Protein AF-A0A266Q891-F1 (afdb_monomer_lite)

Radius of g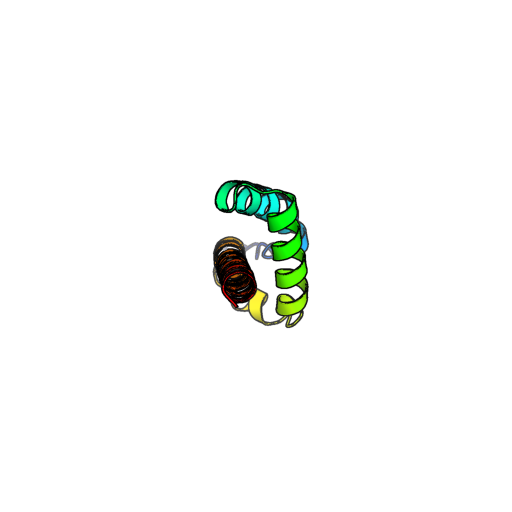yration: 15.73 Å; chains: 1; bounding box: 31×16×64 Å

pLDDT: mean 86.69, std 15.63, range [44.28, 98.56]

Foldseek 3Di:
DDPPPPPPPADDLVNCLVVQLVVVCVVVVHSVLSVVLSVVLVVVCPVVVPCVVDPHNNVVSNVSSVVSSVVVVVVVVVVVVD

Organism: NCBI:txid39650

Structure (mmCIF, N/CA/C/O backbone):
data_AF-A0A266Q891-F1
#
_entry.id   AF-A0A266Q891-F1
#
loop_
_atom_site.group_PDB
_atom_site.id
_atom_site.type_symbol
_atom_site.label_atom_id
_atom_site.label_alt_id
_atom_site.label_comp_id
_atom_site.label_asym_id
_atom_site.label_entity_id
_atom_site.label_seq_id
_atom_site.pdbx_PDB_ins_code
_atom_site.Cartn_x
_atom_site.Cartn_y
_atom_site.Cartn_z
_atom_site.occupancy
_atom_site.B_iso_or_equiv
_atom_site.auth_seq_id
_atom_site.auth_comp_id
_atom_site.auth_asym_id
_atom_site.auth_atom_id
_atom_site.pdbx_PDB_model_num
ATOM 1 N N . MET A 1 1 ? -16.894 -8.391 39.359 1.00 45.53 1 MET A N 1
ATOM 2 C CA . MET A 1 1 ? -16.355 -7.171 38.725 1.00 45.53 1 MET A CA 1
ATOM 3 C C . MET A 1 1 ? -16.436 -7.398 37.227 1.00 45.53 1 MET A C 1
ATOM 5 O O . MET A 1 1 ? -15.922 -8.410 36.780 1.00 45.53 1 MET A O 1
ATOM 9 N N . ARG A 1 2 ? -17.211 -6.587 36.493 1.00 45.06 2 ARG A N 1
ATOM 10 C CA . ARG A 1 2 ? -17.250 -6.643 35.025 1.00 45.06 2 ARG A CA 1
ATOM 11 C C . ARG A 1 2 ? -16.006 -5.922 34.537 1.00 45.06 2 ARG A C 1
ATOM 13 O O . ARG A 1 2 ? -15.876 -4.734 34.815 1.00 45.06 2 ARG A O 1
ATOM 20 N N . ASP A 1 3 ? -15.123 -6.647 33.867 1.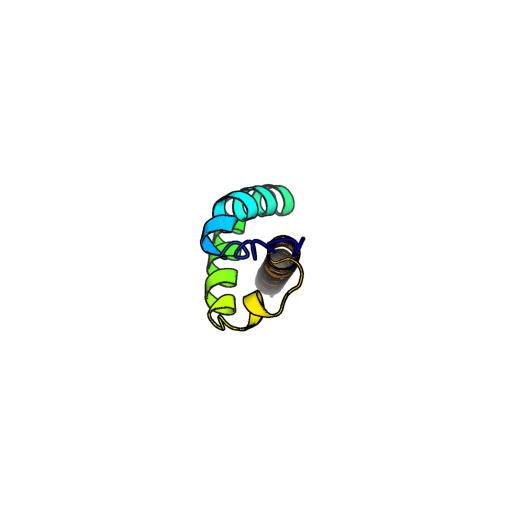00 44.28 3 ASP A N 1
ATOM 21 C CA . ASP A 1 3 ? -14.036 -6.049 33.112 1.00 44.28 3 ASP A CA 1
ATOM 22 C C . ASP A 1 3 ? -14.649 -5.095 32.091 1.00 44.28 3 ASP A C 1
ATOM 24 O O . ASP A 1 3 ? -15.383 -5.497 31.184 1.00 44.28 3 ASP A O 1
ATOM 28 N N . SER A 1 4 ? -14.415 -3.804 32.304 1.00 48.62 4 SER A N 1
ATOM 29 C CA . SER A 1 4 ? -14.670 -2.772 31.317 1.00 48.62 4 SER A CA 1
ATOM 30 C C . SER A 1 4 ? -13.768 -3.076 30.128 1.00 48.62 4 SER A C 1
ATOM 32 O O . SER A 1 4 ? -12.602 -2.692 30.120 1.00 48.62 4 SER A O 1
ATOM 34 N N . MET A 1 5 ? -14.292 -3.807 29.142 1.00 52.31 5 MET A N 1
ATOM 35 C CA . MET A 1 5 ? -13.712 -3.856 27.808 1.00 52.31 5 MET A CA 1
ATOM 36 C C . MET A 1 5 ? -13.736 -2.426 27.270 1.00 52.31 5 MET A C 1
ATOM 38 O O . MET A 1 5 ? -14.728 -1.970 26.705 1.00 52.31 5 MET A O 1
ATOM 42 N N . THR A 1 6 ? -12.649 -1.691 27.479 1.00 48.31 6 THR A N 1
ATOM 43 C CA . THR A 1 6 ? -12.275 -0.586 26.610 1.00 48.31 6 THR A CA 1
ATOM 44 C C . THR A 1 6 ? -12.117 -1.198 25.228 1.00 48.31 6 THR A C 1
ATOM 46 O O . THR A 1 6 ? -11.094 -1.798 24.911 1.00 48.31 6 THR A O 1
ATOM 49 N N . GLN A 1 7 ? -13.176 -1.117 24.428 1.00 51.06 7 GLN A N 1
ATOM 50 C CA . GLN A 1 7 ? -13.126 -1.377 23.002 1.00 51.06 7 GLN A CA 1
ATOM 51 C C . GLN A 1 7 ? -12.169 -0.328 22.431 1.00 51.06 7 GLN A C 1
ATOM 53 O O . GLN A 1 7 ? -12.548 0.813 22.181 1.00 51.06 7 GLN A O 1
ATOM 58 N N . SER A 1 8 ? -10.883 -0.671 22.364 1.00 57.78 8 SER A N 1
ATOM 59 C CA . SER A 1 8 ? -9.883 0.151 21.701 1.00 57.78 8 SER A CA 1
ATOM 60 C C . SER A 1 8 ? -10.332 0.270 20.253 1.00 57.78 8 SER A C 1
ATOM 62 O O . SER A 1 8 ? -10.361 -0.738 19.543 1.00 57.78 8 SER A O 1
ATOM 64 N N . ALA A 1 9 ? -10.749 1.467 19.841 1.00 72.50 9 ALA A N 1
ATOM 65 C CA . ALA A 1 9 ? -11.037 1.738 18.443 1.00 72.50 9 ALA A CA 1
ATOM 66 C C . ALA A 1 9 ? -9.823 1.282 17.620 1.00 72.50 9 ALA A C 1
ATOM 68 O O . ALA A 1 9 ? -8.687 1.636 17.948 1.00 72.50 9 ALA A O 1
ATOM 69 N N . GLN A 1 10 ? -10.046 0.421 16.624 1.00 78.31 10 GLN A N 1
ATOM 70 C CA . GLN A 1 10 ? -8.965 0.025 15.730 1.00 78.31 10 GLN A CA 1
ATOM 71 C C . GLN A 1 10 ? -8.454 1.274 14.996 1.00 78.31 10 GLN A C 1
ATOM 73 O O . GLN A 1 10 ? -9.260 2.145 14.658 1.00 78.31 10 GLN A O 1
ATOM 78 N N . PRO A 1 11 ? -7.134 1.382 14.767 1.00 85.94 11 PRO A N 1
ATOM 79 C CA . PRO A 1 11 ? -6.572 2.525 14.069 1.00 85.94 11 PRO A CA 1
ATOM 80 C C . PRO A 1 11 ? -7.119 2.598 12.643 1.00 85.94 11 PRO A C 1
ATOM 82 O O . PRO A 1 11 ? -7.281 1.586 11.960 1.00 85.94 11 PRO A O 1
ATOM 85 N N . THR A 1 12 ? -7.383 3.813 12.195 1.00 88.19 12 THR A N 1
ATOM 86 C CA . THR A 1 12 ? -7.781 4.118 10.824 1.00 88.19 12 THR A CA 1
ATOM 87 C C . THR A 1 12 ? -6.618 3.906 9.854 1.00 88.19 12 THR A C 1
ATOM 89 O O . THR A 1 12 ? -5.448 3.853 10.241 1.00 88.19 12 THR A O 1
ATOM 92 N N . PHE A 1 13 ? -6.930 3.832 8.557 1.00 90.25 13 PHE A N 1
ATOM 93 C CA . PHE A 1 13 ? -5.903 3.792 7.514 1.00 90.25 13 PHE A CA 1
ATOM 94 C C . PHE A 1 13 ? -4.943 4.987 7.618 1.00 90.25 13 PHE A C 1
ATOM 96 O O . PHE A 1 13 ? -3.731 4.791 7.608 1.00 90.25 13 PHE A O 1
ATOM 103 N N . GLU A 1 14 ? -5.475 6.201 7.793 1.00 91.50 14 GLU A N 1
ATOM 104 C CA . GLU A 1 14 ? -4.690 7.441 7.886 1.00 91.50 14 GLU A CA 1
ATOM 105 C C . GLU A 1 14 ? -3.683 7.427 9.033 1.00 91.50 14 GLU A C 1
ATOM 107 O O . GLU A 1 14 ? -2.535 7.835 8.858 1.00 91.50 14 GLU A O 1
ATOM 112 N N . GLU A 1 15 ? -4.087 6.909 10.192 1.00 92.12 15 GLU A N 1
ATOM 113 C CA . GLU A 1 15 ? -3.211 6.795 11.360 1.00 92.12 15 GLU A CA 1
ATOM 114 C C . GLU A 1 15 ? -2.053 5.818 11.122 1.00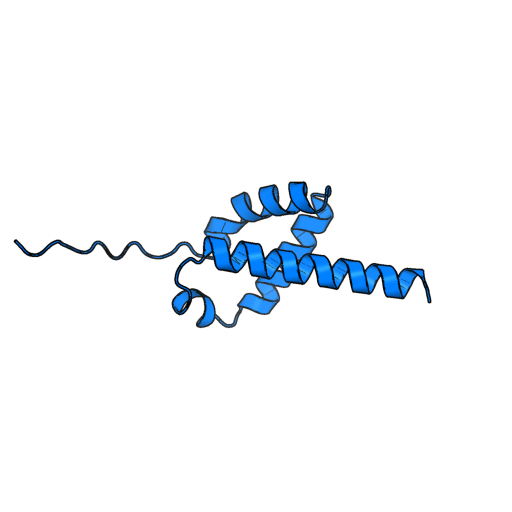 92.12 15 GLU A C 1
ATOM 116 O O . GLU A 1 15 ? -0.986 5.969 11.717 1.00 92.12 15 GLU A O 1
ATOM 121 N N . LEU A 1 16 ? -2.234 4.843 10.228 1.00 93.44 16 LEU A N 1
ATOM 122 C CA . LEU A 1 16 ? -1.222 3.842 9.894 1.00 93.44 16 LEU A CA 1
ATOM 123 C C . LEU A 1 16 ? -0.368 4.208 8.676 1.00 93.44 16 LEU A C 1
ATOM 125 O O . LEU A 1 16 ? 0.659 3.566 8.460 1.00 93.44 16 LEU A O 1
ATOM 129 N N . VAL A 1 17 ? -0.719 5.245 7.907 1.00 95.75 17 VAL A N 1
ATOM 130 C CA . VAL A 1 17 ? 0.050 5.683 6.725 1.00 95.75 17 VAL A CA 1
ATOM 131 C C . VAL A 1 17 ? 1.537 5.927 7.028 1.00 95.75 17 VAL A C 1
ATOM 133 O O . VAL A 1 17 ? 2.362 5.460 6.239 1.00 95.75 17 VAL A O 1
ATOM 136 N N . PRO A 1 18 ? 1.941 6.596 8.129 1.00 97.12 18 PRO A N 1
ATOM 137 C CA . PRO A 1 18 ? 3.360 6.816 8.414 1.00 97.12 18 PRO A CA 1
ATOM 138 C C . PRO A 1 18 ? 4.139 5.509 8.617 1.00 97.12 18 PRO A C 1
ATOM 140 O O . PRO A 1 18 ? 5.221 5.340 8.055 1.00 97.12 18 PRO A O 1
ATOM 143 N N . GLU A 1 19 ? 3.572 4.566 9.376 1.00 96.44 19 GLU A N 1
ATOM 144 C CA . GLU A 1 19 ? 4.166 3.244 9.624 1.00 96.44 19 GLU A CA 1
ATOM 145 C C . GLU A 1 19 ? 4.224 2.422 8.329 1.00 96.44 19 GLU A C 1
ATOM 147 O O . GLU A 1 19 ? 5.268 1.870 7.972 1.00 96.44 19 GLU A O 1
ATOM 152 N N . LEU A 1 20 ? 3.119 2.410 7.580 1.00 96.75 20 LEU A N 1
ATOM 153 C CA . LEU A 1 20 ? 2.992 1.691 6.319 1.00 96.75 20 LEU A CA 1
ATOM 154 C C . LEU A 1 20 ? 3.962 2.227 5.257 1.00 96.75 20 LEU A C 1
ATOM 156 O O . LEU A 1 20 ? 4.553 1.443 4.520 1.00 96.75 20 LEU A O 1
ATOM 160 N N . SER A 1 21 ? 4.182 3.542 5.208 1.00 98.19 21 SER A N 1
ATOM 161 C CA . SER A 1 21 ? 5.131 4.181 4.288 1.00 98.19 21 SER A CA 1
ATOM 162 C C . SER A 1 21 ? 6.562 3.716 4.528 1.00 98.19 21 SER A C 1
ATOM 164 O O . SER A 1 21 ? 7.232 3.279 3.591 1.00 98.19 21 SER A O 1
ATOM 166 N N . VAL A 1 22 ? 7.012 3.712 5.788 1.00 98.12 22 VAL A N 1
ATOM 167 C CA . VAL A 1 22 ? 8.349 3.217 6.151 1.00 98.12 22 VAL A CA 1
ATOM 168 C C . VAL A 1 22 ? 8.490 1.737 5.803 1.00 98.12 22 VAL A C 1
ATOM 170 O O . VAL A 1 22 ? 9.484 1.336 5.196 1.00 98.12 22 VAL A O 1
ATOM 173 N N . TYR A 1 23 ? 7.484 0.928 6.143 1.00 98.00 23 TYR A N 1
ATOM 174 C CA . TYR A 1 23 ? 7.470 -0.497 5.828 1.00 98.00 23 TYR A CA 1
ATOM 175 C C . TYR A 1 23 ? 7.590 -0.748 4.316 1.00 98.00 23 TYR A C 1
ATOM 177 O O . TYR A 1 23 ? 8.466 -1.495 3.876 1.00 98.00 23 TYR A O 1
ATOM 185 N N . LEU A 1 24 ? 6.760 -0.095 3.502 1.00 98.56 24 LEU A N 1
ATOM 186 C CA . LEU A 1 24 ? 6.760 -0.264 2.049 1.00 98.56 24 LEU A CA 1
ATOM 187 C C . LEU A 1 24 ? 8.053 0.253 1.413 1.00 98.56 24 LEU A C 1
ATOM 189 O O . LEU A 1 24 ? 8.611 -0.417 0.545 1.00 98.56 24 LEU A O 1
ATOM 193 N N . ALA A 1 25 ? 8.576 1.390 1.871 1.00 98.44 25 ALA A N 1
ATOM 194 C CA . ALA A 1 25 ? 9.839 1.931 1.379 1.00 98.44 25 ALA A CA 1
ATOM 195 C C . ALA A 1 25 ? 10.997 0.948 1.589 1.00 98.44 25 ALA A C 1
ATOM 197 O O . ALA A 1 25 ? 11.826 0.776 0.697 1.00 98.44 25 ALA A O 1
ATOM 198 N N . GLN A 1 26 ? 11.024 0.250 2.729 1.00 98.00 26 GLN A N 1
ATOM 199 C CA . GLN A 1 26 ? 12.007 -0.799 2.999 1.00 98.00 26 GLN A CA 1
ATOM 200 C C . GLN A 1 26 ? 11.791 -2.038 2.121 1.00 98.00 26 GLN A C 1
ATOM 202 O O . GLN A 1 26 ? 12.761 -2.612 1.632 1.00 98.00 26 GLN A O 1
ATOM 207 N N . ARG A 1 27 ? 10.538 -2.463 1.903 1.00 97.75 27 ARG A N 1
ATOM 208 C CA . ARG A 1 27 ? 10.230 -3.670 1.113 1.00 97.75 27 ARG A CA 1
ATOM 209 C C . ARG A 1 27 ? 10.444 -3.501 -0.385 1.00 97.75 27 ARG A C 1
ATOM 211 O O . ARG A 1 27 ? 10.856 -4.455 -1.035 1.00 97.75 27 ARG A O 1
ATOM 218 N N . PHE A 1 28 ? 10.195 -2.308 -0.909 1.00 97.31 28 PHE A N 1
ATOM 219 C CA . PHE A 1 28 ? 10.321 -1.996 -2.332 1.00 97.31 28 PHE A CA 1
ATOM 220 C C . PHE A 1 28 ? 11.557 -1.149 -2.661 1.00 97.31 28 PHE A C 1
ATOM 222 O O . PHE A 1 28 ? 11.738 -0.754 -3.809 1.00 97.31 28 PHE A O 1
ATOM 229 N N . ALA A 1 29 ? 12.401 -0.859 -1.664 1.00 97.31 29 ALA A N 1
ATOM 230 C CA . ALA A 1 29 ? 13.609 -0.041 -1.788 1.00 97.31 29 ALA A CA 1
ATOM 231 C C . ALA A 1 29 ? 13.373 1.330 -2.462 1.00 97.31 29 ALA A C 1
ATOM 233 O O . ALA A 1 29 ? 14.244 1.851 -3.159 1.00 97.31 29 ALA A O 1
ATOM 234 N N . SER A 1 30 ? 12.184 1.920 -2.285 1.00 97.75 30 SER A N 1
ATOM 235 C CA . SER A 1 30 ? 11.800 3.167 -2.950 1.00 97.75 30 SER A CA 1
ATOM 236 C C . SER A 1 30 ? 10.689 3.905 -2.205 1.00 97.75 30 SER A C 1
ATOM 238 O O . SER A 1 30 ? 9.558 3.428 -2.117 1.00 97.75 30 SER A O 1
ATOM 240 N N . ASN A 1 31 ? 10.997 5.117 -1.735 1.00 97.75 31 ASN A N 1
ATOM 241 C CA . ASN A 1 31 ? 10.016 6.008 -1.104 1.00 97.75 31 ASN A CA 1
ATOM 242 C C . ASN A 1 31 ? 8.920 6.432 -2.093 1.00 97.75 31 ASN A C 1
ATOM 244 O O . ASN A 1 31 ? 7.742 6.432 -1.752 1.00 97.75 31 ASN A O 1
ATOM 248 N N . GLY A 1 32 ? 9.295 6.753 -3.336 1.00 97.62 32 GLY A N 1
ATOM 249 C CA . GLY A 1 32 ? 8.329 7.158 -4.360 1.00 97.62 32 GLY A CA 1
ATOM 250 C C . GLY A 1 32 ? 7.399 6.015 -4.771 1.00 97.62 32 GLY A C 1
ATOM 251 O O . GLY A 1 32 ? 6.225 6.240 -5.052 1.00 97.62 32 GLY A O 1
ATOM 252 N N . PHE A 1 33 ? 7.891 4.772 -4.771 1.00 97.81 33 PHE A N 1
ATOM 253 C CA . PHE A 1 33 ? 7.037 3.613 -5.031 1.00 97.81 33 PHE A CA 1
ATOM 254 C C . PHE A 1 33 ? 6.118 3.305 -3.844 1.00 97.81 33 PHE A C 1
ATOM 256 O O . PHE A 1 33 ? 4.939 3.028 -4.046 1.00 97.81 33 PHE A O 1
ATOM 263 N N . ALA A 1 34 ? 6.616 3.438 -2.612 1.00 98.38 34 ALA A N 1
ATOM 264 C CA . ALA A 1 34 ? 5.791 3.336 -1.410 1.00 98.38 34 ALA A CA 1
ATOM 265 C C . ALA A 1 34 ? 4.626 4.340 -1.420 1.00 98.38 34 ALA A C 1
ATOM 267 O O . ALA A 1 34 ? 3.489 3.965 -1.135 1.00 98.38 34 ALA A O 1
ATOM 268 N N . GLU A 1 35 ? 4.876 5.589 -1.824 1.00 98.38 35 GLU A N 1
ATOM 269 C CA . GLU A 1 35 ? 3.830 6.607 -1.959 1.00 98.38 35 GLU A CA 1
ATOM 270 C C . GLU A 1 35 ? 2.770 6.216 -3.001 1.00 98.38 35 GLU A C 1
ATOM 272 O O . GLU A 1 35 ? 1.573 6.287 -2.714 1.00 98.38 35 GLU A O 1
ATOM 277 N N . LYS A 1 36 ? 3.185 5.722 -4.178 1.00 97.94 36 LYS A N 1
ATOM 278 C CA . LYS A 1 36 ? 2.258 5.207 -5.204 1.00 97.94 36 LYS A CA 1
ATOM 279 C C . LYS A 1 36 ? 1.376 4.078 -4.663 1.00 97.94 36 LYS A C 1
ATOM 281 O O . LYS A 1 36 ? 0.169 4.085 -4.894 1.00 97.94 36 LYS A O 1
ATOM 286 N N . ILE A 1 37 ? 1.962 3.131 -3.925 1.00 98.25 37 ILE A N 1
ATOM 287 C CA . ILE A 1 37 ? 1.221 2.024 -3.305 1.00 98.25 37 ILE A CA 1
ATOM 288 C C . ILE A 1 37 ? 0.187 2.559 -2.312 1.00 98.25 37 ILE A C 1
ATOM 290 O O . ILE A 1 37 ? -0.955 2.113 -2.336 1.00 98.25 37 ILE A O 1
ATOM 294 N N . ILE A 1 38 ? 0.551 3.520 -1.460 1.00 97.38 38 ILE A N 1
ATOM 295 C CA . ILE A 1 38 ? -0.363 4.104 -0.464 1.00 97.38 38 ILE A CA 1
ATOM 296 C C . ILE A 1 38 ? -1.522 4.842 -1.133 1.00 97.38 38 ILE A C 1
ATOM 298 O O . ILE A 1 38 ? -2.666 4.702 -0.702 1.00 97.38 38 ILE A O 1
ATOM 302 N N . GLN A 1 39 ? -1.250 5.611 -2.190 1.00 96.12 39 GLN A N 1
ATOM 303 C CA . GLN A 1 39 ? -2.298 6.288 -2.955 1.00 96.12 39 GLN A CA 1
ATOM 304 C C . GLN A 1 39 ? -3.270 5.288 -3.581 1.00 96.12 39 GLN A C 1
ATOM 306 O O . GLN A 1 39 ? -4.479 5.502 -3.565 1.00 96.12 39 GLN A O 1
ATOM 311 N N . GLU A 1 40 ? -2.755 4.185 -4.113 1.00 95.56 40 GLU A N 1
ATOM 312 C CA . GLU A 1 40 ? -3.575 3.141 -4.713 1.00 95.56 40 GLU A CA 1
ATOM 313 C C . GLU A 1 40 ? -4.354 2.341 -3.659 1.00 95.56 40 GLU A C 1
ATOM 315 O O . GLU A 1 40 ? -5.537 2.063 -3.844 1.00 95.56 40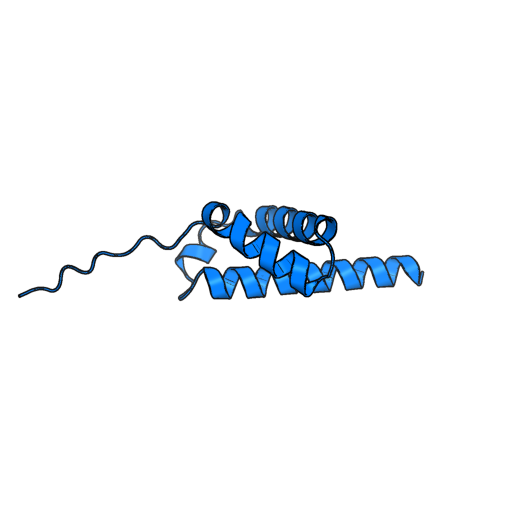 GLU A O 1
ATOM 320 N N . ALA A 1 41 ? -3.736 2.052 -2.511 1.00 94.56 41 ALA A N 1
ATOM 321 C CA . ALA A 1 41 ? -4.404 1.435 -1.372 1.00 94.56 41 ALA A CA 1
ATOM 322 C C . ALA A 1 41 ? -5.575 2.294 -0.891 1.00 94.56 41 ALA A C 1
ATOM 324 O O . ALA A 1 41 ? -6.667 1.770 -0.704 1.00 94.56 41 ALA A O 1
ATOM 325 N N . ARG A 1 42 ? -5.379 3.613 -0.780 1.00 93.06 42 ARG A N 1
ATOM 326 C CA . ARG A 1 42 ? -6.428 4.564 -0.397 1.00 93.06 42 ARG A CA 1
ATOM 327 C C . ARG A 1 42 ? -7.641 4.492 -1.323 1.00 93.06 42 ARG A C 1
ATOM 329 O O . ARG A 1 42 ? -8.754 4.368 -0.837 1.00 93.06 42 ARG A O 1
ATOM 336 N N . LYS A 1 43 ? -7.426 4.504 -2.643 1.00 91.62 43 LYS A N 1
ATOM 337 C CA . LYS A 1 43 ? -8.516 4.412 -3.635 1.00 91.62 43 LYS A CA 1
ATOM 338 C C . LYS A 1 43 ? -9.306 3.108 -3.528 1.00 91.62 43 LYS A C 1
ATOM 340 O O . LYS A 1 43 ? -10.496 3.096 -3.802 1.00 91.62 43 LYS A O 1
ATOM 345 N N . ARG A 1 44 ? -8.633 2.005 -3.189 1.00 90.12 44 ARG A N 1
ATOM 346 C CA . ARG A 1 44 ? -9.248 0.671 -3.103 1.00 90.12 44 ARG A CA 1
ATOM 347 C C . ARG A 1 44 ? -9.875 0.381 -1.735 1.00 90.12 44 ARG A C 1
ATOM 349 O O . ARG A 1 44 ? -10.642 -0.565 -1.625 1.00 90.12 44 ARG A O 1
ATOM 356 N N . LEU A 1 45 ? -9.526 1.155 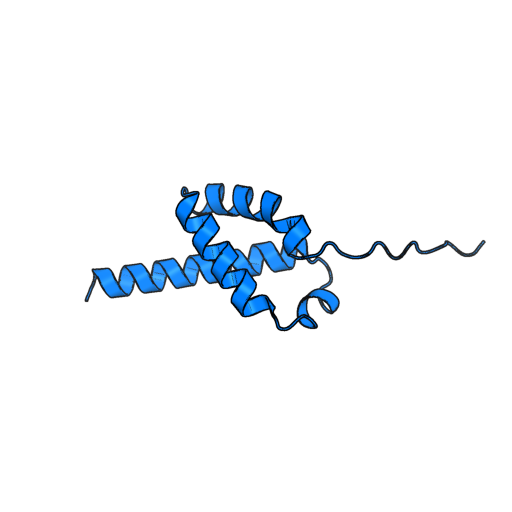-0.707 1.00 87.06 45 LEU A N 1
ATOM 357 C CA . LEU A 1 45 ? -10.040 1.025 0.662 1.00 87.06 45 LEU A CA 1
ATOM 358 C C . LEU A 1 45 ? -11.282 1.878 0.938 1.00 87.06 45 LEU A C 1
ATOM 360 O O . LEU A 1 45 ? -11.819 1.780 2.037 1.00 87.06 45 LEU A O 1
ATOM 364 N N . ASP A 1 46 ? -11.743 2.681 -0.027 1.00 70.25 46 ASP A N 1
ATOM 365 C CA . ASP A 1 46 ? -12.917 3.561 0.119 1.00 70.25 46 ASP A CA 1
ATOM 366 C C . ASP A 1 46 ? -14.217 2.797 0.479 1.00 70.25 46 ASP A C 1
ATOM 368 O O . ASP A 1 46 ? -15.176 3.392 0.970 1.00 70.25 46 ASP A O 1
ATOM 372 N N . ASP A 1 47 ? -14.225 1.464 0.365 1.00 56.75 47 ASP A N 1
ATOM 373 C CA . ASP A 1 47 ? -15.238 0.583 0.955 1.00 56.75 47 ASP A CA 1
ATOM 374 C C . ASP A 1 47 ? -14.993 0.404 2.470 1.00 56.75 47 ASP A C 1
ATOM 376 O O . ASP A 1 47 ? -14.543 -0.642 2.952 1.00 56.75 47 ASP A O 1
ATOM 380 N N . GLY A 1 48 ? -15.295 1.459 3.236 1.00 56.94 48 GLY A N 1
ATOM 381 C CA . GLY A 1 48 ? -15.028 1.594 4.677 1.00 56.94 48 GLY A CA 1
ATOM 382 C C . GLY A 1 48 ? -15.585 0.496 5.601 1.00 56.94 48 GLY A C 1
ATOM 383 O O . GLY A 1 48 ? -15.257 0.480 6.787 1.00 56.94 48 GLY A O 1
ATOM 384 N N . GLU A 1 49 ? -16.372 -0.455 5.095 1.00 63.31 49 GLU A N 1
ATOM 385 C CA . GLU A 1 49 ? -16.834 -1.616 5.864 1.00 63.31 49 GLU A CA 1
ATOM 386 C C . GLU A 1 49 ? -15.724 -2.649 6.112 1.00 63.31 49 GLU A C 1
ATOM 388 O O . GLU A 1 49 ? -15.709 -3.281 7.170 1.00 63.31 49 GLU A O 1
ATOM 393 N N . ILE A 1 50 ? -14.752 -2.806 5.205 1.00 74.69 50 ILE A N 1
ATOM 394 C CA . ILE A 1 50 ? -13.807 -3.938 5.262 1.00 74.69 50 ILE A CA 1
ATOM 395 C C . ILE A 1 50 ? -12.891 -3.854 6.487 1.00 74.69 50 ILE A C 1
ATOM 397 O O . ILE A 1 50 ? -12.657 -4.864 7.151 1.00 74.69 50 ILE A O 1
ATOM 401 N N . LEU A 1 51 ? -12.413 -2.656 6.839 1.00 78.75 51 LEU A N 1
ATOM 402 C CA . LEU A 1 51 ? -11.523 -2.479 7.992 1.00 78.75 51 LEU A CA 1
ATOM 403 C C . LEU A 1 51 ? -12.216 -2.771 9.329 1.00 78.75 51 LEU A C 1
ATOM 405 O O . LEU A 1 51 ? -11.543 -3.129 10.286 1.00 78.75 51 LEU A O 1
ATOM 409 N N . SER A 1 52 ? -13.547 -2.681 9.391 1.00 77.25 52 SER A N 1
ATOM 410 C CA . SER A 1 52 ? -14.314 -3.028 10.595 1.00 77.25 52 SER A CA 1
ATOM 411 C C . SER A 1 52 ? -14.498 -4.539 10.790 1.00 77.25 52 SER A C 1
ATOM 413 O O . SER A 1 52 ? -14.846 -4.987 11.882 1.00 77.25 52 SER A O 1
ATOM 415 N N . LEU A 1 53 ? -14.259 -5.329 9.736 1.00 81.94 53 LEU A N 1
ATOM 416 C CA . LEU A 1 53 ? -14.461 -6.779 9.708 1.00 81.94 53 LEU A CA 1
ATOM 417 C C . LEU A 1 53 ? -13.165 -7.573 9.927 1.00 81.94 53 LEU A C 1
ATOM 419 O O . LEU A 1 53 ? -13.209 -8.797 10.063 1.00 81.94 53 LEU A O 1
ATOM 423 N N . VAL A 1 54 ? -12.008 -6.906 9.952 1.00 83.56 54 VAL A N 1
ATOM 424 C CA . VAL A 1 54 ? -10.706 -7.567 10.099 1.00 83.56 54 VAL A CA 1
ATOM 425 C C . VAL A 1 54 ? -10.270 -7.641 11.561 1.00 83.56 54 VAL A C 1
ATOM 427 O O . VAL A 1 54 ? -10.435 -6.705 12.340 1.00 83.56 54 VAL A O 1
ATOM 430 N N . GLY A 1 55 ? -9.668 -8.771 11.942 1.00 85.44 55 GLY A N 1
ATOM 431 C CA . GLY A 1 55 ? -9.182 -8.974 13.312 1.00 85.44 55 GLY A CA 1
ATOM 432 C C . GLY A 1 55 ? -8.066 -7.999 13.703 1.00 85.44 55 GLY A C 1
ATOM 433 O O . GLY A 1 55 ? -8.115 -7.414 14.782 1.00 85.44 55 GLY A O 1
ATOM 434 N N . ASP A 1 56 ? -7.092 -7.790 12.812 1.00 89.25 56 ASP A N 1
ATOM 435 C CA . ASP A 1 56 ? -5.998 -6.830 12.991 1.00 89.25 56 ASP A CA 1
ATOM 436 C C . ASP A 1 56 ? -5.815 -5.987 11.718 1.00 89.25 56 ASP A C 1
ATOM 438 O O . ASP A 1 56 ? -5.391 -6.484 10.668 1.00 89.25 56 ASP A O 1
ATOM 442 N N . VAL A 1 57 ? -6.128 -4.693 11.827 1.00 89.69 57 VAL A N 1
ATOM 443 C CA . VAL A 1 57 ? -6.039 -3.727 10.723 1.00 89.69 57 VAL A CA 1
ATOM 444 C C . VAL A 1 57 ? -4.608 -3.550 10.223 1.00 89.69 57 VAL A C 1
ATOM 446 O O . VAL A 1 57 ? -4.407 -3.403 9.020 1.00 89.69 57 VAL A O 1
ATOM 449 N N . ARG A 1 58 ? -3.595 -3.604 11.095 1.00 91.75 58 ARG A N 1
ATOM 450 C CA . ARG A 1 58 ? -2.195 -3.430 10.678 1.00 91.75 58 ARG A CA 1
ATOM 451 C C . ARG A 1 58 ? -1.752 -4.591 9.806 1.00 91.75 58 ARG A C 1
ATOM 453 O O . ARG A 1 58 ? -1.196 -4.380 8.731 1.00 91.75 58 ARG A O 1
ATOM 460 N N . VAL A 1 59 ? -2.037 -5.818 10.245 1.00 92.38 59 VAL A N 1
ATOM 461 C CA . VAL A 1 59 ? -1.710 -7.031 9.480 1.00 92.38 59 VAL A CA 1
ATOM 462 C C . VAL A 1 59 ? -2.419 -7.017 8.128 1.00 92.38 59 VAL A C 1
ATOM 464 O O . VAL A 1 59 ? -1.794 -7.303 7.099 1.00 92.38 59 VAL A O 1
ATOM 467 N N . TYR A 1 60 ? -3.700 -6.641 8.120 1.00 93.06 60 TYR A N 1
ATOM 468 C CA . TYR A 1 60 ? -4.479 -6.513 6.895 1.00 93.06 60 TYR A CA 1
ATOM 469 C C . TYR A 1 60 ? -3.871 -5.480 5.939 1.00 93.06 60 TYR A C 1
ATOM 471 O O . TYR A 1 60 ? -3.551 -5.826 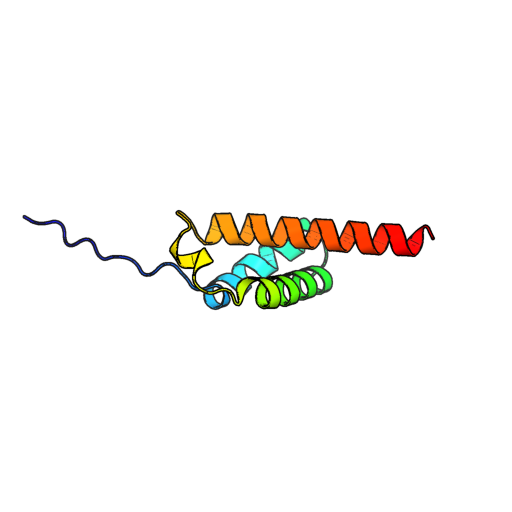4.803 1.00 93.06 60 TYR A O 1
ATOM 479 N N . LEU A 1 61 ? -3.643 -4.245 6.394 1.00 93.12 61 LEU A N 1
ATOM 480 C CA . LEU A 1 61 ? -3.134 -3.162 5.551 1.00 93.12 61 LEU A CA 1
ATOM 481 C C . LEU A 1 61 ? -1.733 -3.443 5.009 1.00 93.12 61 LEU A C 1
ATOM 483 O O . LEU A 1 61 ? -1.483 -3.188 3.832 1.00 93.12 61 LEU A O 1
ATOM 487 N N . CYS A 1 62 ? -0.840 -4.020 5.817 1.00 95.38 62 CYS A N 1
ATOM 488 C CA . CYS A 1 62 ? 0.478 -4.446 5.348 1.00 95.38 62 CYS A CA 1
ATOM 489 C C . CYS A 1 62 ? 0.358 -5.481 4.222 1.00 95.38 62 CYS A C 1
ATOM 491 O O . CYS A 1 62 ? 0.998 -5.341 3.181 1.00 95.38 62 CYS A O 1
ATOM 493 N N . SER A 1 63 ? -0.487 -6.498 4.401 1.00 95.44 63 SER A N 1
ATOM 494 C CA . SER A 1 63 ? -0.684 -7.558 3.401 1.00 95.44 63 SER A CA 1
ATOM 495 C C . SER A 1 63 ? -1.329 -7.018 2.123 1.00 95.44 63 SER A C 1
ATOM 497 O O . SER A 1 63 ? -0.880 -7.316 1.015 1.00 95.44 63 SER A O 1
ATOM 499 N N . PHE A 1 64 ? -2.349 -6.178 2.279 1.00 95.12 64 PHE A N 1
ATOM 500 C CA . PHE A 1 64 ? -3.073 -5.542 1.189 1.00 95.12 64 PHE A CA 1
ATOM 501 C C . PHE A 1 64 ? -2.162 -4.635 0.351 1.00 95.12 64 PHE A C 1
ATOM 503 O O . PHE A 1 64 ? -2.080 -4.787 -0.868 1.00 95.12 64 PHE A O 1
ATOM 510 N N . ALA A 1 65 ? -1.406 -3.749 1.003 1.00 96.56 65 ALA A N 1
ATOM 511 C CA . ALA A 1 65 ? -0.479 -2.845 0.331 1.00 96.56 65 ALA A CA 1
ATOM 512 C C . ALA A 1 65 ? 0.679 -3.590 -0.358 1.00 96.56 65 ALA A C 1
ATOM 514 O O . ALA A 1 65 ? 1.073 -3.220 -1.463 1.00 96.56 65 ALA A O 1
ATOM 515 N N . MET A 1 66 ? 1.188 -4.679 0.233 1.00 98.12 66 MET A N 1
ATOM 516 C CA . MET A 1 66 ? 2.169 -5.551 -0.431 1.00 98.12 66 MET A CA 1
ATOM 517 C C . MET A 1 66 ? 1.610 -6.177 -1.713 1.00 98.12 66 MET A C 1
ATOM 519 O O . MET A 1 66 ? 2.315 -6.231 -2.721 1.00 98.12 66 MET A O 1
ATOM 523 N N . GLY A 1 67 ? 0.349 -6.623 -1.691 1.00 97.81 67 GLY A N 1
ATOM 524 C CA . GLY A 1 67 ? -0.339 -7.151 -2.872 1.00 97.81 67 GLY A CA 1
ATOM 525 C C . GLY A 1 67 ? -0.446 -6.116 -3.993 1.00 97.81 67 GLY A C 1
ATOM 526 O O . GLY A 1 67 ? -0.116 -6.417 -5.139 1.00 97.81 67 GLY A O 1
ATOM 527 N N . ILE A 1 68 ? -0.813 -4.878 -3.649 1.00 97.44 68 ILE A N 1
ATOM 528 C CA . ILE A 1 68 ? -0.836 -3.752 -4.593 1.00 97.44 68 ILE A CA 1
ATOM 529 C C . ILE A 1 68 ? 0.555 -3.500 -5.176 1.00 97.44 68 ILE A C 1
ATOM 531 O O . ILE A 1 68 ? 0.700 -3.422 -6.392 1.00 97.44 68 ILE A O 1
ATOM 535 N N . GLY A 1 69 ? 1.587 -3.404 -4.335 1.00 97.69 69 GLY A N 1
ATOM 536 C CA . GLY A 1 69 ? 2.949 -3.156 -4.804 1.00 97.69 69 GLY A CA 1
ATOM 537 C C . GLY A 1 69 ? 3.459 -4.239 -5.752 1.00 97.69 69 GLY A C 1
ATOM 538 O O . GLY A 1 69 ? 4.067 -3.921 -6.771 1.00 97.69 69 GLY A O 1
ATOM 539 N N . LYS A 1 70 ? 3.151 -5.510 -5.472 1.00 97.88 70 LYS A N 1
ATOM 540 C CA . LYS A 1 70 ? 3.459 -6.620 -6.381 1.00 97.88 70 LYS A CA 1
ATOM 541 C C . LYS A 1 70 ? 2.761 -6.450 -7.735 1.00 97.88 70 LYS A C 1
ATOM 543 O O . LYS A 1 70 ? 3.427 -6.556 -8.758 1.00 97.88 70 LYS A O 1
ATOM 548 N N . GLN A 1 71 ? 1.462 -6.150 -7.738 1.00 97.12 71 GLN A N 1
ATOM 549 C CA . GLN A 1 71 ? 0.698 -5.944 -8.971 1.00 97.12 71 GLN A CA 1
ATOM 550 C C . GLN A 1 71 ? 1.272 -4.793 -9.811 1.00 97.12 71 GLN A C 1
ATOM 552 O O . GLN A 1 71 ? 1.454 -4.938 -11.014 1.00 97.12 71 GLN A O 1
ATOM 557 N N . LEU A 1 72 ? 1.614 -3.666 -9.178 1.00 96.50 72 LEU A N 1
ATOM 558 C CA . LEU A 1 72 ? 2.204 -2.522 -9.879 1.00 96.50 72 LEU A CA 1
ATOM 559 C C . LEU A 1 72 ? 3.555 -2.869 -10.526 1.00 96.50 72 LEU A C 1
ATOM 561 O O . LEU A 1 72 ? 3.823 -2.424 -11.639 1.00 96.50 72 LEU A O 1
ATOM 565 N N . LEU A 1 73 ? 4.394 -3.672 -9.859 1.00 95.81 73 LEU A N 1
ATOM 566 C CA . LEU A 1 73 ? 5.655 -4.148 -10.440 1.00 95.81 73 LEU A CA 1
ATOM 567 C C . LEU A 1 73 ? 5.427 -5.083 -11.631 1.00 95.81 73 LEU A C 1
ATOM 569 O O . LEU A 1 73 ? 6.142 -4.988 -12.625 1.00 95.81 73 LEU A O 1
ATOM 573 N N . GLU A 1 74 ? 4.445 -5.981 -11.539 1.00 95.62 74 GLU A N 1
ATOM 574 C CA . GLU A 1 74 ? 4.072 -6.870 -12.645 1.00 95.62 74 GLU A CA 1
ATOM 575 C C . GLU A 1 74 ? 3.583 -6.061 -13.856 1.00 95.62 74 GLU A C 1
ATOM 577 O O . GLU A 1 74 ? 4.022 -6.314 -14.979 1.00 95.62 74 GLU A O 1
ATOM 582 N N . ASP A 1 75 ? 2.766 -5.029 -13.633 1.00 93.94 75 ASP A N 1
ATOM 583 C CA . ASP A 1 75 ? 2.298 -4.126 -14.688 1.00 93.94 75 ASP A CA 1
ATOM 584 C C . ASP A 1 75 ? 3.450 -3.340 -15.340 1.00 93.94 75 ASP A C 1
ATOM 586 O O . ASP A 1 75 ? 3.474 -3.171 -16.561 1.00 93.94 75 ASP A O 1
ATOM 590 N N . GLU A 1 76 ? 4.408 -2.837 -14.551 1.00 91.00 76 GLU A N 1
ATOM 591 C CA . GLU A 1 76 ? 5.600 -2.148 -15.070 1.00 91.00 76 GLU A CA 1
ATOM 592 C C . GLU A 1 76 ? 6.499 -3.101 -15.871 1.00 91.00 76 GLU A C 1
ATOM 594 O O . GLU A 1 76 ? 6.975 -2.734 -16.946 1.00 91.00 76 GLU A O 1
ATOM 599 N N . TYR A 1 77 ? 6.679 -4.336 -15.397 1.00 91.75 77 TYR A N 1
ATOM 600 C CA . TYR A 1 77 ? 7.431 -5.369 -16.107 1.00 91.75 77 TYR A CA 1
ATOM 601 C C . TYR A 1 77 ? 6.797 -5.703 -17.463 1.00 91.75 77 TYR A C 1
ATOM 603 O O . TYR A 1 77 ? 7.480 -5.674 -18.487 1.00 91.75 77 TYR A O 1
ATOM 611 N N . LEU A 1 78 ? 5.483 -5.946 -17.497 1.00 92.00 78 LEU A N 1
ATOM 612 C CA . LEU A 1 78 ? 4.762 -6.247 -18.737 1.00 92.00 78 LEU A CA 1
ATOM 613 C C . LEU A 1 78 ? 4.856 -5.099 -19.751 1.00 92.00 78 LEU A C 1
ATOM 615 O O . LEU A 1 78 ? 5.034 -5.355 -20.937 1.00 92.00 78 LEU A O 1
ATOM 619 N N . LYS A 1 79 ? 4.796 -3.841 -19.297 1.00 90.81 79 LYS A N 1
ATOM 620 C CA . LYS A 1 79 ? 4.967 -2.658 -20.162 1.00 90.81 79 LYS A CA 1
ATOM 621 C C . LYS A 1 79 ? 6.390 -2.467 -20.680 1.00 90.81 79 LYS A C 1
ATOM 623 O O . LYS A 1 79 ? 6.567 -1.802 -21.688 1.00 90.81 79 LYS A O 1
ATOM 628 N N . ALA A 1 80 ? 7.401 -2.959 -19.969 1.00 88.31 80 ALA A N 1
ATOM 629 C CA . ALA A 1 80 ? 8.795 -2.842 -20.393 1.00 88.31 80 ALA A CA 1
ATOM 630 C C . ALA A 1 80 ? 9.203 -3.951 -21.376 1.00 88.31 80 ALA A C 1
ATOM 632 O O . ALA A 1 80 ? 10.145 -3.778 -22.149 1.00 88.31 80 ALA A O 1
ATOM 633 N N . CYS A 1 81 ? 8.523 -5.099 -21.324 1.00 83.50 81 CYS A N 1
ATOM 634 C CA . CYS A 1 81 ? 8.795 -6.255 -22.175 1.00 83.50 81 CYS A CA 1
ATOM 635 C C . CYS A 1 81 ? 7.982 -6.286 -23.482 1.00 83.50 81 CYS A C 1
ATOM 637 O O . CYS A 1 81 ? 8.290 -7.110 -24.348 1.00 83.50 81 CYS A O 1
ATOM 639 N N . HIS A 1 82 ? 6.975 -5.422 -23.629 1.00 60.12 82 HIS A N 1
ATOM 640 C CA . HIS A 1 82 ? 6.113 -5.292 -24.809 1.00 60.12 82 HIS A CA 1
ATOM 641 C C . HIS A 1 82 ? 6.189 -3.884 -25.396 1.00 60.12 82 HIS A C 1
ATOM 643 O O . HIS A 1 82 ? 6.078 -3.779 -26.638 1.00 60.12 82 HIS A O 1
#

Sequence (82 aa):
MRDSMTQSAQPTFEELVPELSVYLAQRFASNGFAEKIIQEARKRLDDGEILSLVGDVRVYLCSFAMGIGKQLLEDEYLKACH

Secondary structure (DSSP, 8-state):
--------PPPPHHHHHHHHHHHHHHHHT-HHHHHHHHHHHHHH---TTHHHH-S-HHHHHHHHHHHHHHHHHHHHHHHHH-